Protein AF-A0A1F7NNF9-F1 (afdb_monomer_lite)

Structure (mmCIF, N/CA/C/O backbone):
data_AF-A0A1F7NNF9-F1
#
_entry.id   AF-A0A1F7NNF9-F1
#
loop_
_atom_site.group_PDB
_atom_site.id
_atom_site.type_symbol
_atom_site.label_atom_id
_atom_site.label_alt_id
_atom_site.label_comp_id
_atom_site.label_asym_id
_atom_site.label_entity_id
_atom_site.label_seq_id
_atom_site.pdbx_PDB_ins_code
_atom_site.Cartn_x
_atom_site.Cartn_y
_atom_site.Cartn_z
_atom_site.occupancy
_atom_site.B_iso_or_equiv
_atom_site.auth_seq_id
_atom_site.auth_comp_id
_atom_site.auth_asym_id
_atom_site.auth_atom_id
_atom_site.pdbx_PDB_model_num
ATOM 1 N N . MET A 1 1 ? -6.201 -6.566 -9.504 1.00 46.81 1 MET A N 1
AT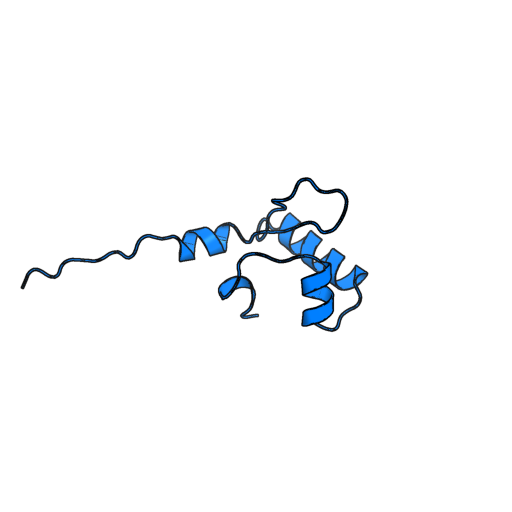OM 2 C CA . MET A 1 1 ? -4.764 -6.400 -9.194 1.00 46.81 1 MET A CA 1
ATOM 3 C C . MET A 1 1 ? -4.107 -5.310 -10.058 1.00 46.81 1 MET A C 1
ATOM 5 O O . MET A 1 1 ? -2.964 -4.974 -9.813 1.00 46.81 1 MET A O 1
ATOM 9 N N . ASP A 1 2 ? -4.840 -4.658 -10.966 1.00 54.66 2 ASP A N 1
ATOM 10 C CA . ASP A 1 2 ? -4.327 -3.671 -11.940 1.00 54.66 2 ASP A CA 1
ATOM 11 C C . ASP A 1 2 ? -3.978 -2.263 -11.435 1.00 54.66 2 ASP A C 1
ATOM 13 O O . ASP A 1 2 ? -3.465 -1.438 -12.182 1.00 54.66 2 ASP A O 1
ATOM 17 N N . GLN A 1 3 ? -4.293 -1.918 -10.189 1.00 58.97 3 GLN A N 1
ATOM 18 C CA . GLN A 1 3 ? -4.342 -0.500 -9.811 1.00 58.97 3 GLN A CA 1
ATOM 19 C C . GLN A 1 3 ? -2.993 0.128 -9.489 1.00 58.97 3 GLN A C 1
ATOM 21 O O . GLN A 1 3 ? -2.832 1.328 -9.685 1.00 58.97 3 GLN A O 1
ATOM 26 N N . LEU A 1 4 ? -2.030 -0.674 -9.042 1.00 59.00 4 LEU A N 1
ATOM 27 C CA . LEU A 1 4 ? -0.670 -0.191 -8.839 1.00 59.00 4 LEU A CA 1
ATOM 28 C C . LEU A 1 4 ? -0.012 0.153 -10.186 1.00 59.00 4 LEU A C 1
ATOM 30 O O . LEU A 1 4 ? 0.764 1.097 -10.255 1.00 59.00 4 LEU A O 1
ATOM 34 N N . ALA A 1 5 ? -0.379 -0.566 -11.256 1.00 60.12 5 ALA A N 1
ATOM 35 C CA . ALA A 1 5 ? 0.147 -0.359 -12.606 1.00 60.12 5 ALA A CA 1
ATOM 36 C C . ALA A 1 5 ? -0.353 0.938 -13.253 1.00 60.12 5 ALA A C 1
ATOM 38 O O . ALA A 1 5 ? 0.393 1.573 -13.988 1.00 60.12 5 ALA A O 1
ATOM 39 N N . ALA A 1 6 ? -1.588 1.356 -12.956 1.00 63.91 6 ALA A N 1
ATOM 40 C CA . ALA A 1 6 ? -2.152 2.603 -13.479 1.00 63.91 6 ALA A CA 1
ATOM 41 C C . ALA A 1 6 ? -1.774 3.838 -12.641 1.00 63.91 6 ALA A C 1
ATOM 43 O O . ALA A 1 6 ? -1.664 4.940 -13.173 1.00 63.91 6 ALA A O 1
ATOM 44 N N . ASN A 1 7 ? -1.612 3.676 -11.324 1.00 72.25 7 ASN A N 1
ATOM 45 C CA . ASN A 1 7 ? -1.168 4.740 -10.430 1.00 72.25 7 ASN A CA 1
ATOM 46 C C . ASN A 1 7 ? -0.302 4.133 -9.310 1.00 72.25 7 ASN A C 1
ATOM 48 O O . ASN A 1 7 ? -0.848 3.479 -8.414 1.00 72.25 7 ASN A O 1
ATOM 52 N N . PRO A 1 8 ? 1.025 4.363 -9.315 1.00 79.00 8 PRO A N 1
ATOM 53 C CA . PRO A 1 8 ? 1.925 3.784 -8.323 1.00 79.00 8 PRO A CA 1
ATOM 54 C C . PRO A 1 8 ? 1.749 4.403 -6.931 1.00 79.00 8 PRO A C 1
ATOM 56 O O . PRO A 1 8 ? 2.372 3.927 -5.984 1.00 79.00 8 PRO A O 1
ATOM 59 N N . PHE A 1 9 ? 0.896 5.423 -6.781 1.00 83.31 9 PHE A N 1
ATOM 60 C CA . PHE A 1 9 ? 0.594 6.073 -5.513 1.00 83.31 9 PHE A CA 1
ATOM 61 C C . PHE A 1 9 ? -0.733 5.586 -4.927 1.00 83.31 9 PHE A C 1
ATOM 63 O O . PHE A 1 9 ? -1.780 5.595 -5.581 1.00 83.31 9 PHE A O 1
ATOM 70 N N . LEU A 1 10 ? -0.721 5.227 -3.644 1.00 86.62 10 LEU A N 1
ATOM 71 C CA . LEU A 1 10 ? -1.932 4.876 -2.906 1.00 86.62 10 LEU A CA 1
ATOM 72 C C . LEU A 1 10 ? -1.900 5.431 -1.477 1.00 86.62 10 LEU A C 1
ATOM 74 O O . LEU A 1 10 ? -0.846 5.590 -0.868 1.00 86.62 10 LEU A O 1
ATOM 78 N N . THR A 1 11 ? -3.081 5.684 -0.915 1.00 89.81 11 THR A N 1
ATOM 79 C CA . THR A 1 11 ? -3.266 5.941 0.521 1.00 8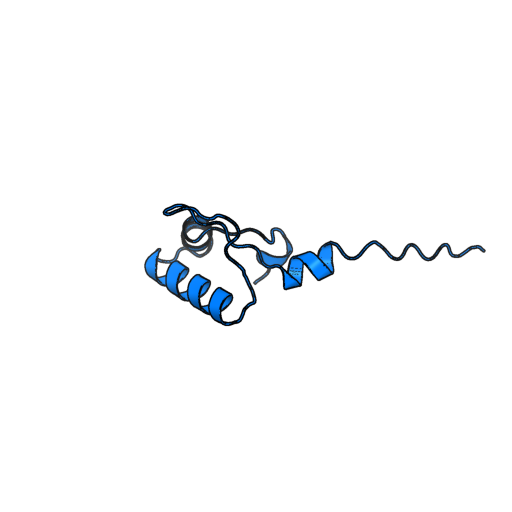9.81 11 THR A CA 1
ATOM 80 C C . THR A 1 11 ? -4.101 4.824 1.132 1.00 89.81 11 THR A C 1
ATOM 82 O O . THR A 1 11 ? -4.945 4.240 0.449 1.00 89.81 11 THR A O 1
ATOM 85 N N . VAL A 1 12 ? -3.936 4.540 2.428 1.00 90.31 12 VAL A N 1
ATOM 86 C CA . VAL A 1 12 ? -4.738 3.506 3.118 1.00 90.31 12 VAL A CA 1
ATOM 87 C C . VAL A 1 12 ? -6.240 3.783 2.977 1.00 90.31 12 VAL A C 1
ATOM 89 O O . VAL A 1 12 ? -7.028 2.878 2.712 1.00 90.31 12 VAL A O 1
ATOM 92 N N . LYS A 1 13 ? -6.638 5.057 3.082 1.00 89.81 13 LYS A N 1
ATOM 93 C CA . LYS A 1 13 ? -8.026 5.504 2.900 1.00 89.81 13 LYS A CA 1
ATOM 94 C C . LYS A 1 13 ? -8.522 5.263 1.473 1.00 89.81 13 LYS A C 1
ATOM 96 O O . LYS A 1 13 ? -9.642 4.791 1.283 1.00 89.81 13 LYS A O 1
ATOM 101 N N . GLY A 1 14 ? -7.687 5.564 0.477 1.00 88.56 14 GLY A N 1
ATOM 102 C CA . GLY A 1 14 ? -7.972 5.278 -0.926 1.00 88.56 14 GLY A CA 1
ATOM 103 C C . GLY A 1 14 ? -8.126 3.780 -1.175 1.00 88.56 14 GLY A C 1
ATOM 104 O O . GLY A 1 14 ? -9.106 3.366 -1.785 1.00 88.56 14 GLY A O 1
ATOM 105 N N . ALA A 1 15 ? -7.221 2.959 -0.642 1.00 87.75 15 ALA A N 1
ATOM 106 C CA . ALA A 1 15 ? -7.286 1.504 -0.750 1.00 87.75 15 ALA A CA 1
ATOM 107 C C . ALA A 1 15 ? -8.560 0.938 -0.108 1.00 87.75 15 ALA A C 1
ATOM 109 O O . ALA A 1 15 ? -9.272 0.175 -0.755 1.00 87.75 15 ALA A O 1
ATOM 110 N N . ALA A 1 16 ? -8.901 1.373 1.109 1.00 91.19 16 ALA A N 1
ATOM 111 C CA . ALA A 1 16 ? -10.124 0.966 1.801 1.00 91.19 16 ALA A CA 1
ATOM 112 C C . ALA A 1 16 ? -11.382 1.281 0.978 1.00 91.19 16 ALA A C 1
ATOM 114 O O . ALA A 1 16 ? -12.199 0.397 0.731 1.00 91.19 16 ALA A O 1
ATOM 115 N N . LYS A 1 17 ? -11.502 2.522 0.482 1.00 90.44 17 LYS A N 1
ATOM 116 C CA . LYS A 1 17 ? -12.652 2.958 -0.325 1.00 90.44 17 LYS A CA 1
ATOM 117 C C . LYS A 1 17 ? -12.769 2.174 -1.632 1.00 90.44 17 LYS A C 1
ATOM 119 O O . LYS A 1 17 ? -13.868 1.807 -2.025 1.00 90.44 17 LYS A O 1
ATOM 124 N N . ARG A 1 18 ? -11.648 1.941 -2.317 1.00 85.94 18 ARG A N 1
ATOM 125 C CA . ARG A 1 18 ? -11.629 1.296 -3.639 1.00 85.94 18 ARG A CA 1
ATOM 126 C C . ARG A 1 18 ? -11.859 -0.207 -3.568 1.00 85.94 18 ARG A C 1
ATOM 128 O O . ARG A 1 18 ? -12.489 -0.756 -4.459 1.00 85.94 18 ARG A O 1
ATOM 135 N N . LEU A 1 19 ? -11.340 -0.855 -2.529 1.00 85.69 19 LEU A N 1
ATOM 136 C CA . LEU A 1 19 ? -11.517 -2.288 -2.298 1.00 85.69 19 LEU A CA 1
ATOM 137 C C . LEU A 1 19 ? -12.821 -2.601 -1.548 1.00 85.69 19 LEU A C 1
ATOM 139 O O . LEU A 1 19 ? -13.171 -3.768 -1.420 1.00 85.69 19 LEU A O 1
ATOM 143 N N . GLY A 1 20 ? -13.525 -1.585 -1.035 1.00 90.94 20 GLY A N 1
ATOM 144 C CA . GLY A 1 20 ? -14.750 -1.766 -0.253 1.00 90.94 20 GLY A CA 1
ATOM 145 C C . GLY A 1 20 ? -14.516 -2.461 1.092 1.00 90.94 20 GLY A C 1
ATOM 146 O O . GLY A 1 20 ? -15.421 -3.099 1.620 1.00 90.94 20 GLY A O 1
ATOM 147 N N . VAL A 1 21 ? -13.302 -2.369 1.642 1.00 93.25 21 VAL A N 1
ATOM 148 C CA . VAL A 1 21 ? -12.914 -3.036 2.894 1.00 93.25 21 VAL A CA 1
ATOM 149 C C . VAL A 1 21 ? -12.797 -2.041 4.042 1.00 93.25 21 VAL A C 1
ATOM 151 O O . VAL A 1 21 ? -12.575 -0.845 3.842 1.00 93.25 21 VAL A O 1
ATOM 154 N N . ALA A 1 22 ? -12.889 -2.546 5.272 1.00 94.19 22 ALA A N 1
ATOM 155 C CA . ALA A 1 22 ? -12.625 -1.750 6.463 1.00 94.19 22 ALA A CA 1
ATOM 156 C C . ALA A 1 22 ? -11.211 -1.141 6.431 1.00 94.19 22 ALA A C 1
ATOM 158 O O . ALA A 1 22 ? -10.252 -1.761 5.960 1.00 94.19 22 ALA A O 1
ATOM 159 N N . PHE A 1 23 ? -11.068 0.063 6.994 1.00 90.12 23 PHE A N 1
ATOM 160 C CA . PHE A 1 23 ? -9.788 0.775 7.041 1.00 90.12 23 PHE A CA 1
ATOM 161 C C . PHE A 1 23 ? -8.678 -0.061 7.687 1.00 90.12 23 PHE A C 1
ATOM 163 O O . PHE A 1 23 ? -7.570 -0.104 7.169 1.00 90.12 23 PHE A O 1
ATOM 170 N N . THR A 1 24 ? -8.976 -0.768 8.778 1.00 93.56 24 THR A N 1
ATOM 171 C CA . THR A 1 24 ? -8.017 -1.628 9.491 1.00 93.56 24 THR A CA 1
ATOM 172 C C . THR A 1 24 ? -7.520 -2.790 8.629 1.00 93.56 24 THR A C 1
ATOM 174 O O . THR A 1 24 ? -6.343 -3.143 8.694 1.00 93.56 24 THR A O 1
ATOM 177 N N . THR A 1 25 ? -8.376 -3.351 7.774 1.00 94.31 25 THR A N 1
ATOM 178 C CA . THR A 1 25 ? -7.998 -4.388 6.804 1.00 94.31 25 THR A CA 1
ATOM 179 C C . THR A 1 25 ? -7.077 -3.819 5.731 1.00 94.31 25 THR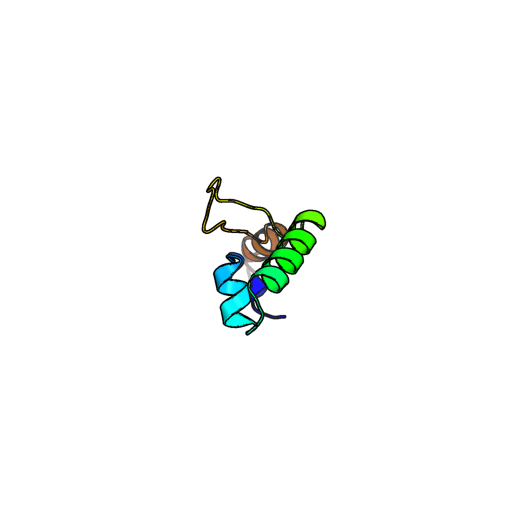 A C 1
ATOM 181 O O . THR A 1 25 ? -6.011 -4.380 5.477 1.00 94.31 25 THR A O 1
ATOM 184 N N . ALA A 1 26 ? -7.440 -2.671 5.147 1.00 92.50 26 ALA A N 1
ATOM 185 C CA . ALA A 1 26 ? -6.590 -1.984 4.177 1.00 92.50 26 ALA A CA 1
ATOM 186 C C . ALA A 1 26 ? -5.242 -1.581 4.792 1.00 92.50 26 ALA A C 1
ATOM 188 O O . ALA A 1 26 ? -4.206 -1.734 4.156 1.00 92.50 26 ALA A O 1
ATOM 189 N N . GLN A 1 27 ? -5.238 -1.126 6.046 1.00 91.75 27 GLN A N 1
ATOM 190 C CA . GLN A 1 27 ? -4.028 -0.751 6.770 1.00 91.75 27 GLN A CA 1
ATOM 191 C C . GLN A 1 27 ? -3.089 -1.944 6.950 1.00 91.75 27 GLN A C 1
ATOM 193 O O . GLN A 1 27 ? -1.897 -1.814 6.694 1.00 91.75 27 GLN A O 1
ATOM 198 N N . ARG A 1 28 ? -3.612 -3.111 7.344 1.00 93.56 28 ARG A N 1
ATOM 199 C CA . ARG A 1 28 ? -2.815 -4.343 7.463 1.00 93.56 28 ARG A CA 1
ATOM 200 C C . ARG A 1 28 ? -2.248 -4.789 6.118 1.00 93.56 28 ARG A C 1
ATOM 202 O O . ARG A 1 28 ? -1.088 -5.177 6.055 1.00 93.56 28 ARG A O 1
ATOM 209 N N . ALA A 1 29 ? -3.040 -4.703 5.049 1.00 90.75 29 ALA A N 1
ATOM 210 C CA . ALA A 1 29 ? -2.577 -5.033 3.704 1.00 90.75 29 ALA A CA 1
ATOM 211 C C . ALA A 1 29 ? -1.450 -4.093 3.244 1.00 90.75 29 ALA A C 1
ATOM 213 O O . ALA A 1 29 ? -0.421 -4.562 2.770 1.00 90.75 29 ALA A O 1
ATOM 214 N N . VAL A 1 30 ? -1.609 -2.781 3.440 1.00 89.81 30 VAL A N 1
ATOM 215 C CA . VAL A 1 30 ? -0.579 -1.776 3.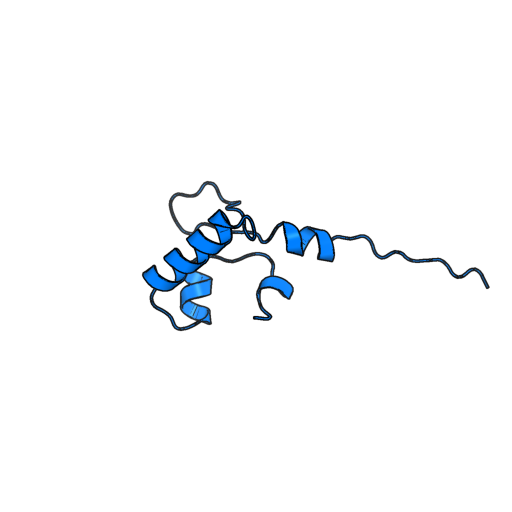127 1.00 89.81 30 VAL A CA 1
ATOM 216 C C . VAL A 1 30 ? 0.683 -2.008 3.956 1.00 89.81 30 VAL A C 1
ATOM 218 O O . VAL A 1 30 ? 1.767 -2.044 3.388 1.00 89.81 30 VAL A O 1
ATOM 221 N N . ALA A 1 31 ? 0.553 -2.258 5.261 1.00 90.44 31 ALA A N 1
ATOM 222 C CA . ALA A 1 31 ? 1.693 -2.586 6.115 1.00 90.44 31 ALA A CA 1
ATOM 223 C C . ALA A 1 31 ? 2.428 -3.844 5.625 1.00 90.44 31 ALA A C 1
ATOM 225 O O . ALA A 1 31 ? 3.654 -3.867 5.608 1.00 90.44 31 ALA A O 1
ATOM 226 N N . LYS A 1 32 ? 1.696 -4.868 5.161 1.00 91.25 32 LYS A N 1
ATOM 227 C CA . LYS A 1 32 ? 2.316 -6.079 4.611 1.00 91.25 32 LYS A CA 1
ATOM 228 C C . LYS A 1 32 ? 3.049 -5.813 3.297 1.00 91.25 32 LYS A C 1
ATOM 230 O O . LYS A 1 32 ? 4.129 -6.350 3.082 1.00 91.25 32 LYS A O 1
ATOM 235 N N . LEU A 1 33 ? 2.479 -4.988 2.421 1.00 88.56 33 LEU A N 1
ATOM 236 C CA . LEU A 1 33 ? 3.124 -4.585 1.169 1.00 88.56 33 LEU A CA 1
ATOM 237 C C . LEU A 1 33 ? 4.387 -3.747 1.418 1.00 88.56 33 LEU A C 1
ATOM 239 O O . LEU A 1 33 ? 5.358 -3.879 0.676 1.00 88.56 33 LEU A O 1
ATOM 243 N N . GLU A 1 34 ? 4.379 -2.902 2.448 1.00 88.81 34 GLU A N 1
ATOM 244 C CA . GLU A 1 34 ? 5.544 -2.118 2.864 1.00 88.81 34 GLU A CA 1
ATOM 245 C C . GLU A 1 34 ? 6.635 -3.000 3.481 1.00 88.81 34 GLU A C 1
ATOM 247 O O . GLU A 1 34 ? 7.800 -2.871 3.114 1.00 88.81 34 GLU A O 1
ATOM 252 N N . GLU A 1 35 ? 6.267 -3.958 4.337 1.00 89.81 35 GLU A N 1
ATOM 253 C CA . GLU A 1 35 ? 7.193 -4.957 4.894 1.00 89.81 35 GLU A CA 1
ATOM 254 C C . GLU A 1 35 ? 7.892 -5.759 3.784 1.00 89.81 35 GLU A C 1
ATOM 256 O O . GLU A 1 35 ? 9.096 -5.998 3.837 1.00 89.81 35 GLU A O 1
ATOM 261 N N . LEU A 1 36 ? 7.151 -6.119 2.733 1.00 88.88 36 LEU A N 1
ATOM 262 C CA . LEU A 1 36 ? 7.678 -6.799 1.547 1.00 88.88 36 LEU A CA 1
ATOM 263 C C . LEU A 1 36 ? 8.463 -5.867 0.606 1.00 88.88 36 LEU A C 1
ATOM 265 O O . LEU A 1 36 ? 8.885 -6.303 -0.462 1.00 88.88 36 LEU A O 1
ATOM 269 N N . SER A 1 37 ? 8.651 -4.592 0.969 1.00 85.00 37 SER A N 1
ATOM 270 C CA . SER A 1 37 ? 9.320 -3.562 0.158 1.00 85.00 37 SER A CA 1
ATOM 271 C C . SER A 1 37 ? 8.705 -3.348 -1.233 1.00 85.00 37 SER A C 1
ATOM 273 O O . SER A 1 37 ? 9.350 -2.815 -2.134 1.00 85.00 37 SER A O 1
ATOM 275 N N . ILE A 1 38 ? 7.436 -3.729 -1.417 1.00 85.44 38 ILE A N 1
ATOM 276 C CA . ILE A 1 38 ? 6.692 -3.526 -2.670 1.00 85.44 38 ILE A CA 1
ATOM 277 C C . ILE A 1 38 ? 6.279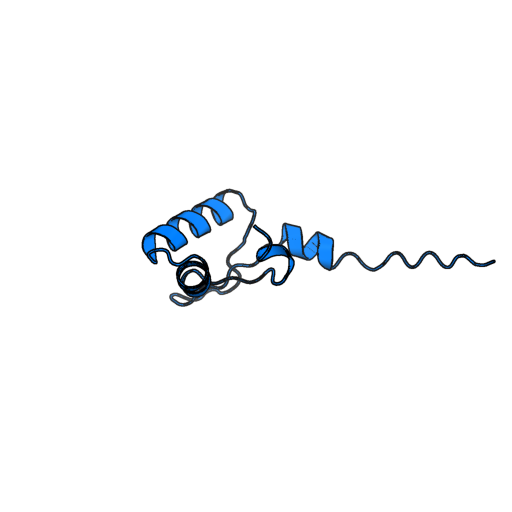 -2.058 -2.794 1.00 85.44 38 ILE A C 1
ATOM 279 O O . ILE A 1 38 ? 6.290 -1.488 -3.886 1.00 85.44 38 ILE A O 1
ATOM 283 N N . ILE A 1 39 ? 5.927 -1.441 -1.665 1.00 88.00 39 ILE A N 1
ATOM 284 C CA . ILE A 1 39 ? 5.591 -0.021 -1.556 1.00 88.00 39 ILE A CA 1
ATOM 285 C C . ILE A 1 39 ? 6.430 0.636 -0.462 1.00 88.00 39 ILE A C 1
ATOM 287 O O . ILE A 1 39 ? 6.887 -0.024 0.465 1.00 88.00 39 ILE A O 1
ATOM 291 N N . THR A 1 40 ? 6.619 1.946 -0.547 1.00 88.06 40 THR A N 1
ATOM 292 C CA . THR A 1 40 ? 7.348 2.729 0.457 1.00 88.06 40 THR A CA 1
ATOM 293 C C . THR A 1 40 ? 6.546 3.969 0.813 1.00 88.06 40 THR A C 1
ATOM 295 O O . THR A 1 40 ? 6.069 4.664 -0.090 1.00 88.06 40 THR A O 1
ATOM 298 N N . GLU A 1 41 ? 6.403 4.271 2.103 1.00 88.62 41 GLU A N 1
ATOM 299 C CA . GLU A 1 41 ? 5.860 5.554 2.550 1.00 88.62 41 GLU A CA 1
ATOM 300 C C . GLU A 1 41 ? 6.739 6.711 2.037 1.00 88.62 41 GLU A C 1
ATOM 302 O O . GLU A 1 41 ? 7.939 6.781 2.306 1.00 88.62 41 GLU A O 1
ATOM 307 N N . ILE A 1 42 ? 6.140 7.630 1.279 1.00 87.19 42 ILE A N 1
ATOM 308 C CA . ILE A 1 42 ? 6.825 8.821 0.748 1.00 87.19 42 ILE A CA 1
ATOM 309 C C . ILE A 1 42 ? 6.434 10.101 1.485 1.00 87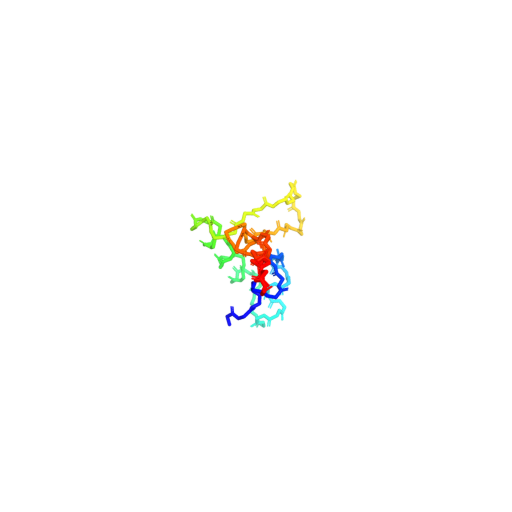.19 42 ILE A C 1
ATOM 311 O O . ILE A 1 42 ? 7.190 11.071 1.487 1.00 87.19 42 ILE A O 1
ATOM 315 N N . SER A 1 43 ? 5.271 10.125 2.137 1.00 80.12 43 SER A N 1
ATOM 316 C CA . SER A 1 43 ? 4.870 11.266 2.959 1.00 80.12 43 SER A CA 1
ATOM 317 C C . SER A 1 43 ? 5.304 11.036 4.400 1.00 80.12 43 SER A C 1
ATOM 319 O O . SER A 1 43 ? 4.890 10.050 4.984 1.00 80.12 43 SER A O 1
ATOM 321 N N . ARG A 1 44 ? 6.026 11.957 5.040 1.00 73.81 44 ARG A N 1
ATOM 322 C CA . ARG A 1 44 ? 6.352 11.863 6.482 1.00 73.81 44 ARG A CA 1
ATOM 323 C C . ARG A 1 44 ? 5.203 12.334 7.392 1.00 73.81 44 ARG A C 1
ATOM 325 O O . ARG A 1 44 ? 5.428 12.997 8.404 1.00 73.81 44 ARG A O 1
ATOM 332 N N . ALA A 1 45 ? 3.957 12.079 7.003 1.00 76.62 45 ALA A N 1
ATOM 333 C CA . ALA A 1 45 ? 2.779 12.647 7.652 1.00 76.62 45 ALA A CA 1
ATOM 334 C C . ALA A 1 45 ? 2.196 11.709 8.725 1.00 76.62 45 ALA A C 1
ATOM 336 O O . ALA A 1 45 ? 2.117 10.496 8.551 1.00 76.62 45 ALA A O 1
ATOM 337 N N . LYS A 1 46 ? 1.700 12.271 9.839 1.00 71.81 46 LYS A N 1
ATOM 338 C CA . LYS A 1 46 ? 1.004 11.485 10.883 1.00 71.81 46 LYS A CA 1
ATOM 339 C C . LYS A 1 46 ? -0.323 10.878 10.397 1.00 71.81 46 LYS A C 1
ATOM 341 O O . LYS A 1 46 ? -0.741 9.853 10.927 1.00 71.81 46 LYS A O 1
ATOM 346 N N . ARG A 1 47 ? -0.993 11.511 9.428 1.00 74.38 47 ARG A N 1
ATOM 347 C CA . ARG A 1 47 ? -2.277 11.094 8.831 1.00 74.38 47 ARG A CA 1
ATOM 348 C C . ARG A 1 47 ? -2.198 11.232 7.311 1.00 74.38 47 ARG A C 1
ATOM 350 O O . ARG A 1 47 ? -1.356 11.976 6.825 1.00 74.38 47 ARG A O 1
ATOM 357 N N . ASP A 1 48 ? -3.056 10.499 6.601 1.00 76.56 48 ASP A N 1
ATOM 358 C CA . ASP A 1 48 ? -3.123 10.490 5.130 1.00 76.56 48 ASP A CA 1
ATOM 359 C C . ASP A 1 48 ? -1.789 10.128 4.458 1.00 76.56 48 ASP A C 1
ATOM 361 O O . ASP A 1 48 ? -1.383 10.725 3.464 1.00 76.56 48 ASP A O 1
ATOM 365 N N . ARG A 1 49 ? -1.116 9.109 5.013 1.00 84.00 49 ARG A N 1
ATOM 366 C CA . ARG A 1 49 ? 0.146 8.599 4.475 1.00 84.00 49 ARG A CA 1
ATOM 367 C C . ARG A 1 49 ? -0.005 8.159 3.022 1.00 84.00 49 ARG A C 1
ATOM 369 O O . ARG A 1 49 ? -0.930 7.408 2.688 1.00 84.00 49 ARG A O 1
ATOM 376 N N . ILE A 1 50 ? 0.926 8.613 2.192 1.00 87.19 50 ILE A N 1
ATOM 377 C CA . ILE A 1 50 ? 1.040 8.264 0.780 1.00 87.19 50 ILE A CA 1
ATOM 378 C C . ILE A 1 50 ? 2.151 7.232 0.630 1.00 87.19 50 ILE A C 1
ATOM 380 O O . ILE A 1 50 ? 3.276 7.448 1.087 1.00 87.19 50 ILE A O 1
ATOM 384 N N . TYR A 1 51 ? 1.827 6.136 -0.043 1.00 87.50 51 TYR A N 1
ATOM 385 C CA . TYR A 1 51 ? 2.733 5.042 -0.354 1.00 87.50 51 TYR A CA 1
ATOM 386 C C . TYR A 1 51 ? 2.957 4.985 -1.859 1.00 87.50 51 TYR A C 1
ATOM 388 O O . TYR A 1 51 ? 2.005 5.148 -2.624 1.00 87.50 51 TYR A O 1
ATOM 396 N N . CYS A 1 52 ? 4.200 4.747 -2.272 1.00 85.00 52 CYS A N 1
ATOM 397 C CA . CYS A 1 52 ? 4.578 4.595 -3.672 1.00 85.00 52 CYS A CA 1
ATOM 398 C C . CYS A 1 52 ? 5.170 3.210 -3.937 1.00 85.00 52 CYS A C 1
ATOM 400 O O . CYS A 1 52 ? 6.067 2.772 -3.215 1.00 85.00 52 CYS A O 1
ATOM 402 N N . ALA A 1 53 ? 4.701 2.541 -4.987 1.00 83.12 53 ALA A N 1
ATOM 403 C CA . ALA A 1 53 ? 5.274 1.300 -5.491 1.00 83.12 53 ALA A CA 1
ATOM 404 C C . ALA A 1 53 ? 6.545 1.567 -6.300 1.00 83.12 53 ALA A C 1
ATOM 406 O O . ALA A 1 53 ? 6.521 1.611 -7.529 1.00 83.12 53 ALA A O 1
ATOM 407 N N . ARG A 1 54 ? 7.669 1.767 -5.607 1.00 73.25 54 ARG A N 1
ATOM 408 C CA . ARG A 1 54 ? 8.923 2.218 -6.229 1.00 73.25 54 ARG A CA 1
ATOM 409 C C . ARG A 1 54 ? 9.471 1.231 -7.266 1.00 73.25 54 ARG A C 1
ATOM 411 O O . ARG A 1 54 ? 9.957 1.661 -8.303 1.00 73.25 54 ARG A O 1
ATOM 418 N N . ALA A 1 55 ? 9.339 -0.074 -7.019 1.00 72.00 55 ALA A N 1
ATOM 419 C CA . ALA A 1 55 ? 9.758 -1.106 -7.971 1.00 72.00 55 ALA A CA 1
ATOM 420 C C . ALA A 1 55 ? 8.964 -1.041 -9.285 1.00 72.00 55 ALA A C 1
ATOM 422 O O . ALA A 1 55 ? 9.517 -1.227 -10.362 1.00 72.00 55 ALA A O 1
ATOM 423 N N . LEU A 1 56 ? 7.670 -0.730 -9.198 1.00 70.38 56 LEU A N 1
ATOM 424 C CA . LEU A 1 56 ? 6.805 -0.602 -10.365 1.00 70.38 56 LEU A CA 1
ATOM 425 C C . LEU A 1 56 ? 7.023 0.723 -11.096 1.00 70.38 56 LEU A C 1
ATOM 427 O O . LEU A 1 56 ? 7.028 0.750 -12.322 1.00 70.38 56 LEU A O 1
ATOM 431 N N . LEU A 1 57 ? 7.251 1.802 -10.344 1.00 66.94 57 LEU A N 1
ATOM 432 C CA . LEU A 1 57 ? 7.630 3.093 -10.905 1.00 66.94 57 LEU A CA 1
ATOM 433 C C . LEU A 1 57 ? 8.931 2.982 -11.712 1.00 66.94 57 LEU A C 1
ATOM 435 O O . LEU A 1 57 ? 8.974 3.500 -12.813 1.00 66.94 57 LEU A O 1
ATOM 439 N N . GLY A 1 58 ? 9.933 2.237 -11.232 1.00 64.44 58 GLY A N 1
ATOM 440 C CA . GLY A 1 58 ? 11.183 2.021 -11.972 1.00 64.44 58 GLY A CA 1
ATOM 441 C C . GLY A 1 58 ? 10.992 1.324 -13.324 1.00 64.44 58 GLY A C 1
ATOM 442 O O . GLY A 1 58 ? 11.638 1.701 -14.292 1.00 64.44 58 GLY A O 1
ATOM 443 N N . ILE A 1 59 ? 10.062 0.365 -13.415 1.00 68.25 59 ILE A N 1
ATOM 444 C CA . ILE A 1 59 ? 9.713 -0.300 -14.684 1.00 68.25 59 ILE A CA 1
ATOM 445 C C . ILE A 1 59 ? 8.978 0.668 -15.629 1.00 68.25 59 ILE A C 1
ATOM 447 O O . ILE A 1 59 ? 9.168 0.612 -16.840 1.00 68.25 59 ILE A O 1
ATOM 451 N N . LEU A 1 60 ? 8.127 1.547 -15.090 1.00 64.56 60 LEU A N 1
ATOM 452 C CA . LEU A 1 60 ? 7.357 2.529 -15.867 1.00 64.56 60 LEU A CA 1
ATOM 453 C C . LEU A 1 60 ? 8.188 3.748 -16.303 1.00 64.56 60 LEU A C 1
ATOM 455 O O . LEU A 1 60 ? 7.935 4.297 -17.371 1.00 64.56 60 LEU A O 1
ATOM 459 N N . GLU A 1 61 ? 9.149 4.183 -15.486 1.00 62.56 61 GLU A N 1
ATOM 460 C CA . GLU A 1 61 ? 10.088 5.277 -15.781 1.00 62.56 61 GLU A CA 1
ATOM 461 C C . GLU A 1 61 ? 11.243 4.839 -16.683 1.00 62.56 61 GLU A C 1
ATOM 463 O O . GLU A 1 61 ? 12.067 5.671 -17.068 1.00 62.56 61 GLU A O 1
ATOM 468 N N . GLU A 1 62 ? 11.320 3.552 -17.028 1.00 62.38 62 GLU A N 1
ATOM 469 C CA . GLU A 1 62 ? 12.347 3.055 -17.923 1.00 62.38 62 GLU A CA 1
ATOM 470 C C . GLU A 1 62 ? 12.235 3.815 -19.257 1.00 62.38 62 GLU A C 1
ATOM 472 O O . GLU A 1 62 ? 11.191 3.752 -19.919 1.00 62.38 62 GLU A O 1
ATOM 477 N N . PRO A 1 63 ? 13.263 4.601 -19.641 1.00 59.09 63 PRO A N 1
ATOM 478 C CA . PRO A 1 63 ? 13.178 5.437 -20.823 1.00 59.09 63 PRO A CA 1
ATOM 479 C C . PRO A 1 63 ? 12.891 4.533 -22.012 1.00 59.09 63 PRO A C 1
ATOM 481 O O . PRO A 1 63 ? 13.541 3.496 -22.178 1.00 59.09 63 PRO A O 1
ATOM 484 N N . ALA A 1 64 ? 11.907 4.919 -22.829 1.00 60.78 64 ALA A N 1
ATOM 485 C CA . ALA A 1 64 ? 11.602 4.204 -24.053 1.00 60.78 64 ALA A CA 1
ATOM 486 C C . ALA A 1 64 ? 12.915 4.005 -24.814 1.00 60.78 64 ALA A C 1
ATOM 488 O O . ALA A 1 64 ? 13.549 4.974 -25.240 1.00 60.78 64 ALA A O 1
ATOM 489 N N . ARG A 1 65 ? 13.349 2.746 -24.947 1.00 61.88 65 ARG A N 1
ATOM 490 C CA . ARG A 1 65 ? 14.444 2.377 -25.841 1.00 61.88 65 ARG A CA 1
ATOM 491 C C . ARG A 1 65 ? 13.926 2.586 -27.259 1.00 61.88 65 ARG A C 1
ATOM 493 O O . ARG A 1 65 ? 13.490 1.647 -27.915 1.00 61.88 65 ARG A O 1
ATOM 500 N N . LEU A 1 66 ? 13.910 3.844 -27.695 1.00 63.97 66 LEU A N 1
ATOM 501 C CA . LEU A 1 66 ? 13.754 4.237 -29.084 1.00 63.97 66 LEU A CA 1
ATOM 502 C C . LEU A 1 66 ? 15.011 3.738 -29.792 1.00 63.97 66 LEU A C 1
ATOM 504 O O . LEU A 1 66 ? 15.994 4.461 -29.937 1.00 63.97 66 LEU A O 1
ATOM 508 N N . THR A 1 67 ? 15.020 2.463 -30.169 1.00 62.81 67 THR A N 1
ATOM 509 C CA . THR A 1 67 ? 15.954 1.995 -31.180 1.00 62.81 67 THR A CA 1
ATOM 510 C C . THR A 1 67 ? 15.538 2.713 -32.453 1.00 62.81 67 THR A C 1
ATOM 512 O O . THR A 1 67 ? 14.521 2.372 -33.053 1.00 62.81 67 THR A O 1
ATOM 515 N N . SER A 1 68 ? 16.280 3.761 -32.815 1.00 56.59 68 SER A N 1
ATOM 516 C CA . SER A 1 68 ? 16.255 4.288 -34.173 1.00 56.59 68 SER A CA 1
ATOM 517 C C . SER A 1 68 ? 16.623 3.110 -35.070 1.00 56.59 68 SER A C 1
ATOM 519 O O . SER A 1 68 ? 17.780 2.697 -35.120 1.00 56.59 68 SER A O 1
ATOM 521 N N . MET A 1 69 ? 15.622 2.473 -35.677 1.00 58.06 69 MET A N 1
ATOM 522 C CA . MET A 1 69 ? 15.858 1.643 -36.846 1.00 58.06 69 MET A CA 1
ATOM 523 C C . MET A 1 69 ? 16.172 2.638 -37.957 1.00 58.06 69 MET A C 1
ATOM 525 O O . MET A 1 69 ? 15.274 3.107 -38.652 1.00 58.06 69 MET A O 1
ATOM 529 N N . GLU A 1 70 ? 17.440 3.037 -38.036 1.00 59.38 70 GLU A N 1
ATOM 530 C CA . GLU A 1 70 ? 17.984 3.612 -39.257 1.00 59.38 70 GLU A CA 1
ATOM 531 C C . GLU A 1 70 ? 17.864 2.521 -40.325 1.00 59.38 70 GLU A C 1
ATOM 533 O O . GLU A 1 70 ? 18.500 1.467 -40.239 1.00 59.38 70 GLU A O 1
ATOM 538 N N . VAL A 1 71 ? 16.910 2.747 -41.229 1.00 61.94 71 VAL A N 1
ATOM 539 C CA . VAL A 1 71 ? 16.662 1.976 -42.450 1.00 61.94 71 VAL A CA 1
ATOM 540 C C . VAL A 1 71 ? 17.594 2.421 -43.564 1.00 61.94 71 VAL A C 1
ATOM 542 O O . VAL A 1 71 ? 17.923 3.629 -43.608 1.00 61.94 71 VAL A O 1
#

Sequence (71 aa):
MDQLAANPFLTVKGAAKRLGVAFTTAQRAVAKLEELSIITEISRAKRDRIYCARALLGILEEPARLTSMEV

Radius of gyration: 15.59 Å; chains: 1; bounding box: 33×19×53 Å

Secondary structure (DSSP, 8-state):
-THHHH-SEEEHHHHHHHHT--HHHHHHHHHHHHHTTSSEE----SSS-EEE-HHHHHHHSS---------

pLDDT: mean 78.43, std 12.94, range [46.81, 94.31]

Foldseek 3Di:
DCPCLVPQKDWLVRQCVVVVHDSVVSVVVVVVCVVVVQWDFPDPDPPRTMIGRVVSVCVVPPPPPPPPPPD